Protein AF-A0A8J8B2X1-F1 (afdb_monomer_lite)

Sequence (71 aa):
MNKEQAEVVINIFEWYLAGLSLRQIKNRLESLEIKTATGNNVWHEKVILGMLGNEKYMGAASSRSLILRII

Structure (mmCIF, N/CA/C/O backbone):
data_AF-A0A8J8B2X1-F1
#
_entry.id   AF-A0A8J8B2X1-F1
#
loop_
_atom_site.group_PDB
_atom_site.id
_atom_site.type_symbol
_atom_site.label_atom_id
_atom_site.label_alt_id
_atom_site.label_comp_id
_atom_site.label_asym_id
_atom_site.label_entity_id
_atom_site.label_seq_id
_atom_site.pdbx_PDB_ins_code
_atom_site.Cartn_x
_atom_site.Cartn_y
_atom_site.Cartn_z
_atom_site.occupancy
_atom_site.B_iso_or_equiv
_atom_site.auth_seq_id
_atom_site.auth_comp_id
_atom_site.auth_asym_id
_atom_site.auth_atom_id
_atom_site.pdbx_PDB_model_num
ATOM 1 N N . MET A 1 1 ? -4.340 -12.804 16.972 1.00 46.19 1 MET A N 1
ATOM 2 C CA . MET A 1 1 ? -3.772 -12.228 15.736 1.00 46.19 1 MET A CA 1
ATOM 3 C C . MET A 1 1 ? -4.931 -11.794 14.846 1.00 46.19 1 MET A C 1
ATOM 5 O O . MET A 1 1 ? -5.745 -12.643 14.491 1.00 46.19 1 MET A O 1
ATOM 9 N N . ASN A 1 2 ? -5.079 -10.485 14.605 1.00 51.28 2 ASN A N 1
ATOM 10 C CA . ASN A 1 2 ? -6.213 -9.907 13.873 1.00 51.28 2 ASN A CA 1
ATOM 11 C C . ASN A 1 2 ? -6.080 -10.220 12.383 1.00 51.28 2 ASN A C 1
ATOM 13 O O . ASN A 1 2 ? -5.201 -9.684 11.712 1.00 51.28 2 ASN A O 1
ATOM 17 N N . LYS A 1 3 ? -6.959 -11.089 11.877 1.00 62.00 3 LYS A N 1
ATOM 18 C CA . LYS A 1 3 ? -7.035 -11.484 10.460 1.00 62.00 3 LYS A CA 1
ATOM 19 C C . LYS A 1 3 ? -7.037 -10.276 9.511 1.00 62.00 3 LYS A C 1
ATOM 21 O O . LYS A 1 3 ? -6.413 -10.344 8.459 1.00 62.00 3 LYS A O 1
ATOM 26 N N . GLU A 1 4 ? -7.622 -9.160 9.945 1.00 67.25 4 GLU A N 1
ATOM 27 C CA . GLU A 1 4 ? -7.668 -7.895 9.205 1.00 67.25 4 GLU A CA 1
ATOM 28 C C . GLU A 1 4 ? -6.286 -7.391 8.763 1.00 67.25 4 GLU A C 1
ATOM 30 O O . GLU A 1 4 ? -6.126 -6.965 7.625 1.00 67.25 4 GLU A O 1
ATOM 35 N N . GLN A 1 5 ? -5.251 -7.473 9.607 1.00 68.12 5 GLN A N 1
ATOM 36 C CA . GLN A 1 5 ? -3.931 -6.943 9.234 1.00 68.12 5 GLN A CA 1
ATOM 37 C C . GLN A 1 5 ? -3.224 -7.813 8.186 1.00 68.12 5 GLN A C 1
ATOM 39 O O . GLN A 1 5 ? -2.498 -7.291 7.339 1.00 68.12 5 GLN A O 1
ATOM 44 N N . ALA A 1 6 ? -3.459 -9.127 8.201 1.00 73.69 6 ALA A N 1
ATOM 45 C CA . ALA A 1 6 ? -2.890 -10.038 7.211 1.00 73.69 6 ALA A CA 1
ATOM 46 C C . ALA A 1 6 ? -3.517 -9.825 5.823 1.00 73.69 6 ALA A C 1
ATOM 48 O O . ALA A 1 6 ? -2.805 -9.843 4.819 1.00 73.69 6 ALA A O 1
ATOM 49 N N . GLU A 1 7 ? -4.826 -9.570 5.767 1.00 78.44 7 GLU A N 1
ATOM 50 C CA . GLU A 1 7 ? -5.539 -9.274 4.519 1.00 78.44 7 GLU A CA 1
ATOM 51 C C . GLU A 1 7 ? -5.027 -7.992 3.857 1.00 78.44 7 GLU A C 1
ATOM 53 O O . GLU A 1 7 ? -4.830 -7.960 2.644 1.00 78.44 7 GLU A O 1
ATOM 58 N N . VAL A 1 8 ? -4.716 -6.959 4.645 1.00 81.19 8 VAL A N 1
ATOM 59 C CA . VAL A 1 8 ? -4.138 -5.707 4.130 1.00 81.19 8 VAL A CA 1
ATOM 60 C C . VAL A 1 8 ? -2.794 -5.950 3.443 1.00 81.19 8 VAL A C 1
ATOM 62 O O . VAL A 1 8 ? -2.572 -5.452 2.341 1.00 81.19 8 VAL A O 1
ATOM 65 N N . VAL A 1 9 ? -1.908 -6.741 4.055 1.00 78.31 9 VAL A N 1
ATOM 66 C CA . VAL A 1 9 ? -0.593 -7.050 3.467 1.00 78.31 9 VAL A CA 1
ATOM 67 C C . VAL A 1 9 ? -0.740 -7.852 2.171 1.00 78.31 9 VAL A C 1
ATOM 69 O O . VAL A 1 9 ? -0.031 -7.577 1.203 1.00 78.31 9 VAL A O 1
ATOM 72 N N . ILE A 1 10 ? -1.684 -8.798 2.124 1.00 82.31 10 ILE A N 1
ATOM 73 C CA . ILE A 1 10 ? -1.996 -9.563 0.907 1.00 82.31 10 ILE A CA 1
ATOM 74 C C . ILE A 1 10 ? -2.482 -8.622 -0.202 1.00 82.31 10 ILE A C 1
ATOM 76 O O . ILE A 1 10 ? -1.926 -8.642 -1.298 1.00 82.31 10 ILE A O 1
ATOM 80 N N . ASN A 1 11 ? -3.442 -7.746 0.098 1.00 84.94 11 ASN A N 1
ATOM 81 C CA . ASN A 1 11 ? -3.986 -6.781 -0.858 1.00 84.94 11 ASN A CA 1
ATOM 82 C C . ASN A 1 11 ? -2.900 -5.853 -1.432 1.00 84.94 11 ASN A C 1
ATOM 84 O O . ASN A 1 11 ? -2.867 -5.605 -2.635 1.00 84.94 11 ASN A O 1
ATOM 88 N N . ILE A 1 12 ? -1.977 -5.372 -0.591 1.00 84.81 12 ILE A N 1
ATOM 89 C CA . ILE A 1 12 ? -0.841 -4.536 -1.016 1.00 84.81 12 ILE A CA 1
ATOM 90 C C . ILE A 1 12 ? 0.038 -5.274 -2.030 1.00 84.81 12 ILE A C 1
ATOM 92 O O . ILE A 1 12 ? 0.416 -4.697 -3.051 1.00 84.81 12 ILE A O 1
ATOM 96 N N . PHE A 1 13 ? 0.349 -6.543 -1.759 1.00 82.31 13 PHE A N 1
ATOM 97 C CA . PHE A 1 13 ? 1.138 -7.379 -2.659 1.00 82.31 13 PHE A CA 1
ATOM 98 C C . PHE A 1 13 ? 0.409 -7.641 -3.978 1.00 82.31 13 PHE A C 1
ATOM 100 O O . PHE A 1 13 ? 1.014 -7.498 -5.036 1.00 82.31 13 PHE A O 1
ATOM 107 N N . GLU A 1 14 ? -0.882 -7.975 -3.937 1.00 85.94 14 GLU A N 1
ATOM 108 C CA . GLU A 1 14 ? -1.687 -8.192 -5.144 1.00 85.94 14 GLU A CA 1
ATOM 109 C C . GLU A 1 14 ? -1.729 -6.945 -6.029 1.00 85.94 14 GLU A C 1
ATOM 111 O O . GLU A 1 14 ? -1.549 -7.039 -7.241 1.00 85.94 14 GLU A O 1
ATOM 116 N N . TRP A 1 15 ? -1.903 -5.761 -5.440 1.00 88.25 15 TRP A N 1
ATOM 1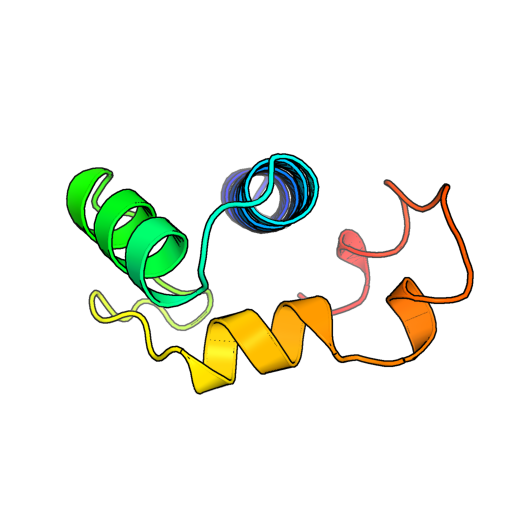17 C CA . TRP A 1 15 ? -1.903 -4.510 -6.197 1.00 88.25 15 TRP A CA 1
ATOM 118 C C . TRP A 1 15 ? -0.527 -4.183 -6.770 1.00 88.25 15 TRP A C 1
ATOM 120 O O . TRP A 1 15 ? -0.430 -3.733 -7.910 1.00 88.25 15 TRP A O 1
ATOM 130 N N . TYR A 1 16 ? 0.541 -4.448 -6.018 1.00 85.81 16 TYR A N 1
ATOM 131 C CA . TYR A 1 16 ? 1.900 -4.280 -6.519 1.00 85.81 16 TYR A CA 1
ATOM 132 C C . TYR A 1 16 ? 2.193 -5.221 -7.698 1.00 85.81 16 TYR A C 1
ATOM 134 O O . TYR A 1 16 ? 2.699 -4.778 -8.727 1.00 85.81 16 TYR A O 1
ATOM 142 N N . LEU A 1 17 ? 1.799 -6.496 -7.595 1.00 83.31 17 LEU A N 1
ATOM 143 C CA . LEU A 1 17 ? 1.923 -7.483 -8.675 1.00 83.31 17 LEU A CA 1
ATOM 144 C C . LEU A 1 17 ? 1.042 -7.149 -9.885 1.00 83.31 17 LEU A C 1
ATOM 146 O O . LEU A 1 17 ? 1.428 -7.429 -11.016 1.00 83.31 17 LEU A O 1
ATOM 150 N N . ALA A 1 18 ? -0.103 -6.501 -9.667 1.00 87.62 18 ALA A N 1
ATOM 151 C CA . ALA A 1 18 ? -0.943 -5.958 -10.732 1.00 87.62 18 ALA A CA 1
ATOM 152 C C . ALA A 1 18 ? -0.327 -4.724 -11.430 1.00 87.62 18 ALA A C 1
ATOM 154 O O . ALA A 1 18 ? -0.930 -4.184 -12.357 1.00 87.62 18 ALA A O 1
ATOM 155 N N . GLY A 1 19 ? 0.858 -4.270 -11.005 1.00 87.44 19 GLY A N 1
ATOM 156 C CA . GLY A 1 19 ? 1.582 -3.151 -11.607 1.00 87.44 19 GLY A CA 1
ATOM 157 C C . GLY A 1 19 ? 1.203 -1.778 -11.050 1.00 87.44 19 GLY A C 1
ATOM 158 O O . GLY A 1 19 ? 1.560 -0.763 -11.650 1.00 87.44 19 GLY A O 1
ATOM 159 N N . LEU A 1 20 ? 0.487 -1.706 -9.919 1.00 89.88 20 LEU A N 1
ATOM 160 C CA . LEU A 1 20 ? 0.195 -0.423 -9.283 1.00 89.88 20 LEU A CA 1
ATOM 161 C C . LEU A 1 20 ? 1.466 0.163 -8.656 1.00 89.88 20 LEU A C 1
ATOM 163 O O . LEU A 1 20 ? 2.243 -0.517 -7.987 1.00 89.88 20 LEU A O 1
ATOM 167 N N . SER A 1 21 ? 1.637 1.474 -8.811 1.00 88.94 21 SER A N 1
ATOM 168 C CA . SER A 1 21 ? 2.687 2.215 -8.113 1.00 88.94 21 SER A CA 1
ATOM 169 C C . SER A 1 21 ? 2.408 2.303 -6.608 1.00 88.94 21 SER A C 1
ATOM 1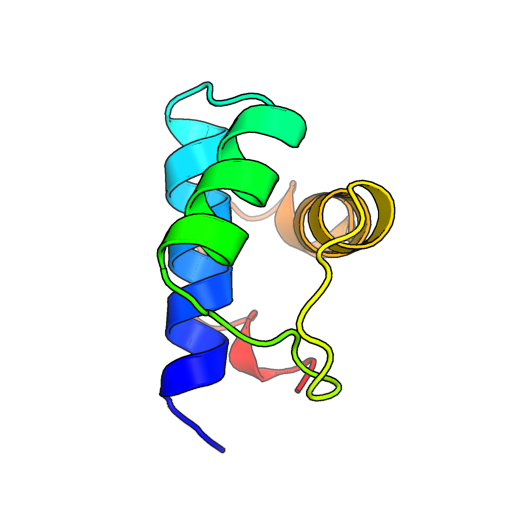71 O O . SER A 1 21 ? 1.256 2.302 -6.167 1.00 88.94 21 SER A O 1
ATOM 173 N N . LEU A 1 22 ? 3.464 2.479 -5.807 1.00 86.19 22 LEU A N 1
ATOM 174 C CA . LEU A 1 22 ? 3.365 2.663 -4.350 1.00 86.19 22 LEU A CA 1
ATOM 175 C C . LEU A 1 22 ? 2.388 3.783 -3.968 1.00 86.19 22 LEU A C 1
ATOM 177 O O . LEU A 1 22 ? 1.628 3.647 -3.013 1.00 86.19 22 LEU A O 1
ATOM 181 N N . ARG A 1 23 ? 2.364 4.865 -4.753 1.00 88.81 23 ARG A N 1
ATOM 182 C CA . ARG A 1 23 ? 1.448 5.992 -4.566 1.00 88.81 23 ARG A CA 1
ATOM 183 C C . ARG A 1 23 ? -0.010 5.612 -4.827 1.00 88.81 23 ARG A C 1
ATOM 185 O O . ARG A 1 23 ? -0.890 6.041 -4.088 1.00 88.81 23 ARG A O 1
ATOM 192 N N . GLN A 1 24 ? -0.283 4.799 -5.849 1.00 90.88 24 GLN A N 1
ATOM 193 C CA . GLN A 1 24 ? -1.636 4.296 -6.109 1.00 90.88 24 GLN A CA 1
ATOM 194 C C . GLN A 1 24 ? -2.097 3.343 -5.003 1.00 90.88 24 GLN A C 1
ATOM 196 O O . GLN A 1 24 ? -3.228 3.459 -4.541 1.00 90.88 24 GLN A O 1
ATOM 201 N N . ILE A 1 25 ? -1.212 2.454 -4.543 1.00 89.75 25 ILE A N 1
ATOM 202 C CA . ILE A 1 25 ? -1.483 1.542 -3.425 1.00 89.75 25 ILE A CA 1
ATOM 203 C C . ILE A 1 25 ? -1.795 2.338 -2.158 1.00 89.75 25 ILE A C 1
ATOM 205 O O . ILE A 1 25 ? -2.820 2.103 -1.528 1.00 89.75 25 ILE A O 1
ATOM 209 N N . LYS A 1 26 ? -0.969 3.339 -1.838 1.00 88.12 26 LYS A N 1
ATOM 210 C CA . LYS A 1 26 ? -1.197 4.272 -0.732 1.00 88.12 26 LYS A CA 1
ATOM 211 C C . LYS A 1 26 ? -2.584 4.913 -0.812 1.00 88.12 26 LYS A C 1
ATOM 213 O O . LYS A 1 26 ? -3.359 4.795 0.131 1.00 88.12 26 LYS A O 1
ATOM 218 N N . ASN A 1 27 ? -2.902 5.559 -1.935 1.00 89.38 27 ASN A N 1
ATOM 219 C CA . ASN A 1 27 ? -4.189 6.230 -2.118 1.00 89.38 27 ASN A CA 1
ATOM 220 C C . ASN A 1 27 ? -5.363 5.256 -1.952 1.00 89.38 27 ASN A C 1
ATOM 222 O O . ASN A 1 27 ? -6.407 5.629 -1.428 1.00 89.38 27 ASN A O 1
ATOM 226 N N . ARG A 1 28 ? -5.193 4.001 -2.382 1.00 90.50 28 ARG A N 1
ATOM 227 C CA . ARG A 1 28 ? -6.212 2.960 -2.240 1.00 90.50 28 ARG A CA 1
ATOM 228 C C . ARG A 1 28 ? -6.404 2.538 -0.787 1.00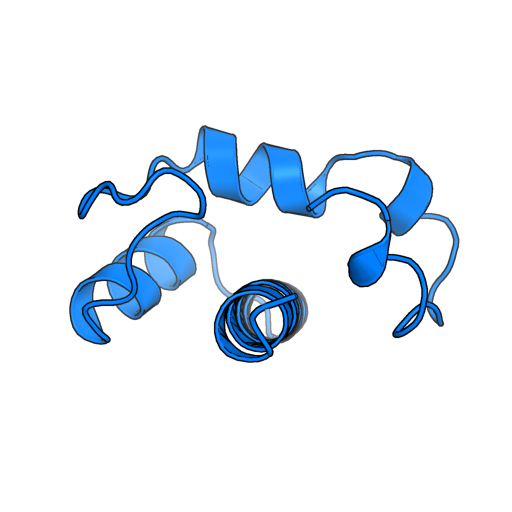 90.50 28 ARG A C 1
ATOM 230 O O . ARG A 1 28 ? -7.540 2.391 -0.363 1.00 90.50 28 ARG A O 1
ATOM 237 N N . LEU A 1 29 ? -5.322 2.391 -0.024 1.00 86.19 29 LEU A N 1
ATOM 238 C CA . LEU A 1 29 ? -5.385 2.091 1.411 1.00 86.19 29 LEU A CA 1
ATOM 239 C C . LEU A 1 29 ? -6.067 3.218 2.191 1.00 86.19 29 LEU A C 1
ATOM 241 O O . LEU A 1 29 ? -6.941 2.948 3.010 1.00 86.19 29 LEU A O 1
ATOM 245 N N . GLU A 1 30 ? -5.710 4.470 1.894 1.00 85.12 30 GLU A N 1
ATOM 246 C CA . GLU A 1 30 ? -6.319 5.650 2.518 1.00 85.12 30 GLU A CA 1
ATOM 247 C C . GLU A 1 30 ? -7.800 5.791 2.129 1.00 85.12 30 GLU A C 1
ATOM 249 O O . GLU A 1 30 ? -8.634 6.064 2.987 1.00 85.12 30 GLU A O 1
ATOM 254 N N . SER A 1 31 ? -8.157 5.514 0.868 1.00 86.94 31 SER A N 1
ATOM 255 C CA . SER A 1 31 ? -9.551 5.515 0.397 1.00 86.94 31 SER A CA 1
ATOM 256 C C . SER A 1 31 ? -10.410 4.402 1.001 1.00 86.94 31 SER A C 1
ATOM 258 O O . SER A 1 31 ? -11.631 4.524 0.998 1.00 86.94 31 SER A O 1
ATOM 260 N N . LEU A 1 32 ? -9.797 3.311 1.461 1.00 84.69 32 LEU A N 1
ATOM 261 C CA . LEU A 1 32 ? -10.472 2.206 2.144 1.00 84.69 32 LEU A CA 1
ATOM 262 C C . LEU A 1 32 ? -10.482 2.393 3.672 1.00 84.69 32 LEU A C 1
ATOM 264 O O . LEU A 1 32 ? -10.884 1.480 4.385 1.00 84.69 32 LEU A O 1
ATOM 268 N N . GLU A 1 33 ? -10.003 3.543 4.168 1.00 81.75 33 GLU A N 1
ATOM 269 C CA . GLU A 1 33 ? -9.860 3.869 5.596 1.00 81.75 33 GLU A CA 1
ATOM 270 C C . GLU A 1 33 ? -9.076 2.809 6.391 1.00 81.75 33 GLU A C 1
ATOM 272 O O . GLU A 1 33 ? -9.237 2.638 7.603 1.00 81.75 33 GLU A O 1
ATOM 277 N N . ILE A 1 34 ? -8.179 2.095 5.706 1.00 81.62 34 ILE A N 1
ATOM 278 C CA . ILE A 1 34 ? -7.366 1.049 6.309 1.00 81.62 34 ILE A CA 1
ATOM 279 C C . ILE A 1 34 ? -6.281 1.719 7.145 1.00 81.62 34 ILE A C 1
ATOM 281 O O . ILE A 1 34 ? -5.424 2.436 6.626 1.00 81.62 34 ILE A O 1
ATOM 285 N N . LYS A 1 35 ? -6.274 1.443 8.448 1.00 77.00 35 LYS A N 1
ATOM 286 C CA . LYS A 1 35 ? -5.221 1.918 9.350 1.00 77.00 35 LYS A CA 1
ATOM 287 C C . LYS A 1 35 ? -3.942 1.109 9.166 1.00 77.00 35 LYS A C 1
ATOM 289 O O . LYS A 1 35 ? -3.974 -0.083 8.861 1.00 77.00 35 LYS A O 1
ATOM 294 N N . THR A 1 36 ? -2.799 1.748 9.390 1.00 71.06 36 THR A N 1
ATOM 295 C CA . THR A 1 36 ? -1.514 1.048 9.440 1.00 71.06 36 THR A CA 1
ATOM 296 C C . THR A 1 36 ? -1.504 0.031 10.582 1.00 71.06 36 THR A C 1
ATOM 298 O O . THR A 1 36 ? -2.296 0.113 11.521 1.00 71.06 36 THR A O 1
ATOM 301 N N . ALA A 1 37 ? -0.545 -0.899 10.561 1.00 64.00 37 ALA A N 1
ATOM 302 C CA . ALA A 1 37 ? -0.357 -1.863 11.650 1.00 64.00 37 ALA A CA 1
ATOM 303 C C . ALA A 1 37 ? -0.186 -1.196 13.035 1.00 64.00 37 ALA A C 1
ATOM 305 O O . ALA A 1 37 ? -0.549 -1.770 14.056 1.00 64.00 37 ALA A O 1
ATOM 306 N N . THR A 1 38 ? 0.315 0.042 13.053 1.00 60.44 38 THR A N 1
ATOM 307 C CA . THR A 1 38 ? 0.478 0.911 14.229 1.00 60.44 38 THR A CA 1
ATOM 308 C C . THR A 1 38 ? -0.748 1.765 14.577 1.00 60.44 38 THR A C 1
ATOM 310 O O . THR A 1 38 ? -0.689 2.537 15.528 1.00 60.44 38 THR A O 1
ATOM 313 N N . GLY A 1 39 ? -1.855 1.649 13.839 1.00 67.69 39 GLY A N 1
ATOM 314 C CA . GLY A 1 39 ? -3.089 2.402 14.082 1.00 67.69 39 GLY A CA 1
ATOM 315 C C . GLY A 1 39 ? -3.105 3.819 13.502 1.00 67.69 39 GLY A C 1
ATOM 316 O O . GLY A 1 39 ? -4.004 4.589 13.834 1.00 67.69 39 GLY A O 1
ATOM 317 N N . ASN A 1 40 ? -2.147 4.171 12.640 1.00 72.62 40 ASN A N 1
ATOM 318 C CA . ASN A 1 40 ? -2.112 5.477 11.986 1.00 72.62 40 ASN A CA 1
ATOM 319 C C . ASN A 1 40 ? -3.000 5.489 10.739 1.00 72.62 40 ASN A C 1
ATOM 321 O O . ASN A 1 40 ? -3.092 4.498 10.017 1.00 72.62 40 ASN A O 1
ATOM 325 N N . ASN A 1 41 ? -3.604 6.640 10.449 1.00 73.81 41 ASN A N 1
ATOM 326 C CA . ASN A 1 41 ? -4.450 6.817 9.265 1.00 73.81 41 ASN A CA 1
ATOM 327 C C . ASN A 1 41 ? -3.647 7.152 7.997 1.00 73.81 41 ASN A C 1
ATOM 329 O O . ASN A 1 41 ? -4.198 7.126 6.903 1.00 73.81 41 ASN A O 1
ATOM 333 N N . VAL A 1 42 ? -2.363 7.496 8.135 1.00 76.94 42 VAL A N 1
ATOM 334 C CA . VAL A 1 42 ? -1.525 7.947 7.019 1.00 76.94 42 VAL A CA 1
ATOM 335 C C . VAL 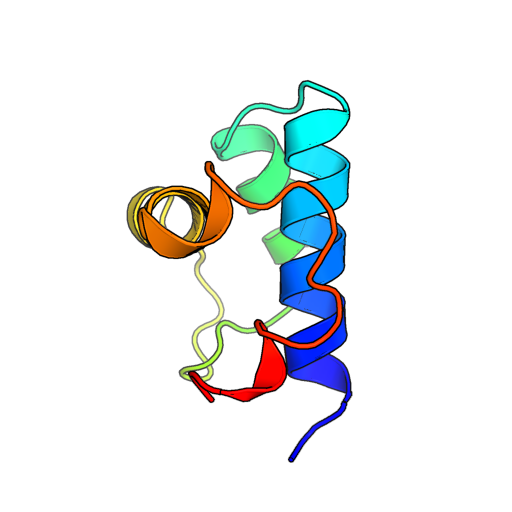A 1 42 ? -0.592 6.831 6.583 1.00 76.94 42 VAL A C 1
ATOM 337 O O . VAL A 1 42 ? 0.191 6.310 7.382 1.00 76.94 42 VAL A O 1
ATOM 340 N N . TRP A 1 43 ? -0.625 6.514 5.290 1.00 83.00 43 TRP A N 1
ATOM 341 C CA . TRP A 1 43 ? 0.293 5.552 4.697 1.00 83.00 43 TRP A CA 1
ATOM 342 C C . TRP A 1 43 ? 1.510 6.263 4.104 1.00 83.00 43 TRP A C 1
ATOM 344 O O . TRP A 1 43 ? 1.410 7.152 3.256 1.00 83.00 43 TRP A O 1
ATOM 354 N N . HIS A 1 44 ? 2.702 5.854 4.535 1.00 82.00 44 HIS A N 1
ATOM 355 C CA . HIS A 1 44 ? 3.951 6.315 3.937 1.00 82.00 44 HIS A CA 1
ATOM 356 C C . HIS A 1 44 ? 4.445 5.298 2.910 1.00 82.00 44 HIS A C 1
ATOM 358 O O . HIS A 1 44 ? 4.488 4.101 3.188 1.00 82.00 44 HIS A O 1
ATOM 364 N N . GLU A 1 45 ? 4.903 5.767 1.749 1.00 83.19 45 GLU A N 1
ATOM 365 C CA . GLU A 1 45 ? 5.452 4.897 0.696 1.00 83.19 45 GLU A CA 1
ATOM 366 C C . GLU A 1 45 ? 6.612 4.035 1.209 1.00 83.19 45 GLU A C 1
ATOM 368 O O . GLU A 1 45 ? 6.715 2.873 0.838 1.00 83.19 45 GLU A O 1
ATOM 373 N N . LYS A 1 46 ? 7.426 4.555 2.141 1.00 79.69 46 LYS A N 1
ATOM 374 C CA . LYS A 1 46 ? 8.492 3.793 2.815 1.00 79.69 46 LYS A CA 1
ATOM 375 C C . LYS A 1 46 ? 7.971 2.595 3.613 1.00 79.69 46 LYS A C 1
ATOM 377 O O . LYS A 1 46 ? 8.672 1.597 3.708 1.00 79.69 46 LYS A O 1
ATOM 382 N N . VAL A 1 47 ? 6.770 2.684 4.186 1.00 80.19 47 VAL A N 1
ATOM 383 C CA . VAL A 1 47 ? 6.146 1.577 4.930 1.00 80.19 47 VAL A CA 1
ATOM 384 C C . VAL A 1 47 ? 5.714 0.487 3.957 1.00 80.19 47 VAL A C 1
ATOM 386 O O . VAL A 1 47 ? 6.045 -0.674 4.163 1.00 80.19 47 VAL A O 1
ATOM 389 N N . ILE A 1 48 ? 5.058 0.870 2.858 1.00 82.62 48 ILE A N 1
ATOM 390 C CA . ILE A 1 48 ? 4.654 -0.052 1.786 1.00 82.62 48 ILE A CA 1
ATOM 391 C C . ILE A 1 48 ? 5.896 -0.704 1.162 1.00 82.62 48 ILE A C 1
ATOM 393 O O . ILE A 1 48 ? 5.957 -1.920 1.011 1.00 82.62 48 ILE A O 1
ATOM 397 N N . LEU A 1 49 ? 6.931 0.087 0.874 1.00 79.62 49 LEU A N 1
ATOM 398 C CA . LEU A 1 49 ? 8.201 -0.406 0.352 1.00 79.62 49 LEU A CA 1
ATOM 399 C C . LEU A 1 49 ? 8.913 -1.323 1.351 1.00 79.62 49 LEU A C 1
ATOM 401 O O . LEU A 1 49 ? 9.474 -2.324 0.938 1.00 79.62 49 LEU A O 1
ATOM 405 N N . GLY A 1 50 ? 8.874 -1.029 2.652 1.00 75.94 50 GLY A N 1
ATOM 406 C CA . GLY A 1 50 ? 9.421 -1.909 3.688 1.00 75.94 50 GLY A CA 1
ATOM 407 C C . GLY A 1 50 ? 8.665 -3.236 3.801 1.00 75.94 50 GLY A C 1
ATOM 408 O O . GLY A 1 50 ? 9.282 -4.268 4.054 1.00 75.94 50 GLY A O 1
ATOM 409 N N . MET A 1 51 ? 7.350 -3.233 3.559 1.00 76.12 51 MET A N 1
ATOM 410 C CA . MET A 1 51 ? 6.538 -4.454 3.481 1.00 76.12 51 MET A CA 1
ATOM 411 C C . MET A 1 51 ? 6.892 -5.296 2.246 1.00 76.12 51 MET A C 1
ATOM 413 O O . MET A 1 51 ? 7.000 -6.514 2.357 1.00 76.12 51 MET A O 1
ATOM 417 N N . LEU A 1 52 ? 7.113 -4.655 1.093 1.00 74.56 52 LEU A N 1
ATOM 418 C CA . LEU A 1 52 ? 7.477 -5.318 -0.167 1.00 74.56 52 LEU A CA 1
ATOM 419 C C . LEU A 1 52 ? 8.954 -5.759 -0.218 1.00 74.56 52 LEU A C 1
ATOM 421 O O . LEU A 1 52 ? 9.277 -6.811 -0.760 1.00 74.56 52 LEU A O 1
ATOM 425 N N . GLY A 1 53 ? 9.852 -4.937 0.326 1.00 61.41 53 GLY A N 1
ATOM 426 C CA . GLY A 1 53 ? 11.307 -5.011 0.172 1.00 61.41 53 GLY A CA 1
ATOM 427 C C . GLY A 1 53 ? 12.038 -5.775 1.269 1.00 61.41 53 GLY A C 1
ATOM 428 O O . GLY A 1 53 ? 13.262 -5.861 1.240 1.00 61.41 53 GLY A O 1
ATOM 429 N N . ASN A 1 54 ? 11.328 -6.342 2.242 1.00 59.34 54 ASN A N 1
ATOM 430 C CA . ASN A 1 54 ? 11.946 -7.256 3.192 1.00 59.34 54 ASN A CA 1
ATOM 431 C C . ASN A 1 54 ? 12.348 -8.533 2.415 1.00 59.34 54 ASN A C 1
ATOM 433 O O . ASN A 1 54 ? 11.495 -9.346 2.064 1.00 59.34 54 ASN A O 1
ATOM 437 N N . GLU A 1 55 ? 13.639 -8.666 2.079 1.00 46.44 55 GLU A N 1
ATOM 438 C CA . GLU A 1 55 ? 14.256 -9.640 1.146 1.00 46.44 55 GLU A CA 1
ATOM 439 C C . GLU A 1 55 ? 13.859 -11.113 1.343 1.00 46.44 55 GLU A C 1
ATOM 441 O O . GLU A 1 55 ? 14.047 -11.933 0.447 1.00 46.44 55 GLU A O 1
ATOM 446 N N . LYS A 1 56 ? 13.234 -11.473 2.468 1.00 49.84 56 LYS A N 1
ATOM 447 C CA . LYS A 1 56 ? 12.600 -12.788 2.637 1.00 49.84 56 LYS A CA 1
ATOM 448 C C . LYS A 1 56 ? 11.397 -13.032 1.710 1.00 49.84 56 LYS A C 1
ATOM 450 O O . LYS A 1 56 ? 11.005 -14.188 1.568 1.00 49.84 56 LYS A O 1
ATOM 455 N N . TYR A 1 57 ? 10.818 -11.999 1.088 1.00 50.38 57 TYR A N 1
ATOM 456 C CA . TYR A 1 57 ? 9.615 -12.108 0.247 1.00 50.38 57 TYR A CA 1
ATOM 457 C C . TYR A 1 57 ? 9.894 -12.174 -1.261 1.00 50.38 57 TYR A C 1
ATOM 459 O O . TYR A 1 57 ? 9.146 -12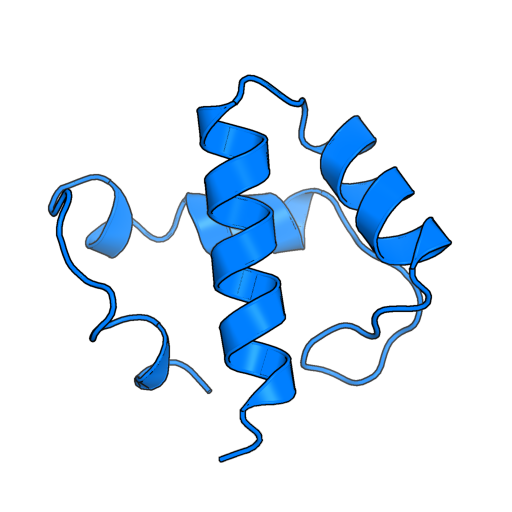.829 -1.983 1.00 50.38 57 TYR A O 1
ATOM 467 N N . MET A 1 58 ? 10.982 -11.565 -1.746 1.00 45.91 58 MET A N 1
ATOM 468 C CA . MET A 1 58 ? 11.315 -11.547 -3.182 1.00 45.91 58 MET A CA 1
ATOM 469 C C . MET A 1 58 ? 11.915 -12.867 -3.700 1.00 45.91 58 MET A C 1
ATOM 471 O O . MET A 1 58 ? 11.907 -13.101 -4.904 1.00 45.91 58 MET A O 1
ATOM 475 N N . GLY A 1 59 ? 12.397 -13.746 -2.813 1.00 41.75 59 GLY A N 1
ATOM 476 C CA . GLY A 1 59 ? 12.985 -15.045 -3.178 1.00 41.75 59 GLY A CA 1
ATOM 477 C C . GLY A 1 59 ? 12.055 -16.260 -3.064 1.00 41.75 59 GLY A C 1
ATOM 478 O O . GLY A 1 59 ? 12.465 -17.365 -3.403 1.00 41.75 59 GLY A O 1
ATOM 479 N N . ALA A 1 60 ? 10.819 -16.104 -2.580 1.00 42.97 60 ALA A N 1
ATOM 480 C CA . ALA A 1 60 ? 9.916 -17.231 -2.343 1.00 42.97 60 ALA A CA 1
ATOM 481 C C . ALA A 1 60 ? 8.486 -16.888 -2.774 1.00 42.97 60 ALA A C 1
ATOM 483 O O . ALA A 1 60 ? 7.648 -16.495 -1.961 1.00 42.97 60 ALA A O 1
ATOM 484 N N . ALA A 1 61 ? 8.208 -17.094 -4.062 1.00 44.34 61 ALA A N 1
ATOM 485 C CA . ALA A 1 61 ? 6.930 -16.897 -4.752 1.00 44.34 61 ALA A CA 1
ATOM 486 C C . ALA A 1 61 ? 5.747 -17.760 -4.235 1.00 44.34 61 ALA A C 1
ATOM 488 O O . ALA A 1 61 ? 4.871 -18.142 -5.007 1.00 44.34 61 ALA A O 1
ATOM 489 N N . SER A 1 62 ? 5.690 -18.133 -2.951 1.00 42.28 62 SER A N 1
ATOM 490 C CA . SER A 1 62 ? 4.651 -19.050 -2.440 1.00 42.28 62 SER A CA 1
ATOM 491 C C . SER A 1 62 ? 4.172 -18.820 -1.003 1.00 42.28 62 SER A C 1
ATOM 493 O O . SER A 1 62 ? 3.269 -19.518 -0.547 1.00 42.28 62 SER A O 1
ATOM 495 N N . SER A 1 63 ? 4.702 -17.863 -0.244 1.00 40.53 63 SER A N 1
ATOM 496 C CA . SER A 1 63 ? 4.467 -17.875 1.208 1.00 40.53 63 SER A CA 1
ATOM 497 C C . SER A 1 63 ? 3.306 -16.999 1.690 1.00 40.53 63 SER A C 1
ATOM 499 O O . SER A 1 63 ? 3.510 -16.031 2.419 1.00 40.53 63 SER A O 1
ATOM 501 N N . ARG A 1 64 ? 2.069 -17.465 1.449 1.00 45.97 64 ARG A N 1
ATOM 502 C CA . ARG A 1 64 ? 0.869 -17.122 2.259 1.00 45.97 64 ARG A CA 1
ATOM 503 C C . ARG A 1 64 ? 1.105 -17.329 3.773 1.00 45.97 64 ARG A C 1
ATOM 505 O O . ARG A 1 64 ? 0.393 -16.768 4.595 1.00 45.97 64 ARG A O 1
ATOM 512 N N . SER A 1 65 ? 2.118 -18.125 4.137 1.00 41.78 65 SER A N 1
ATOM 513 C CA . SER A 1 65 ? 2.473 -18.506 5.510 1.00 41.78 65 SER A CA 1
ATOM 514 C C . SER A 1 65 ? 3.472 -17.579 6.225 1.00 41.78 65 SER A C 1
ATOM 516 O O . SER A 1 65 ? 3.587 -17.685 7.445 1.00 41.78 65 SER A O 1
ATOM 518 N N . LEU A 1 66 ? 4.222 -16.708 5.532 1.00 46.03 66 LEU A N 1
ATOM 519 C CA . LEU A 1 66 ? 5.281 -15.899 6.175 1.00 46.03 66 LEU A CA 1
ATOM 520 C C . LEU A 1 66 ? 4.810 -14.515 6.640 1.00 46.03 66 LEU A C 1
ATOM 522 O O . LEU A 1 66 ? 5.398 -13.965 7.569 1.00 46.03 66 LEU A O 1
ATOM 526 N N . ILE A 1 67 ? 3.712 -14.003 6.072 1.00 50.50 67 ILE A N 1
ATOM 527 C CA . ILE A 1 67 ? 3.103 -12.715 6.453 1.00 50.50 67 ILE A CA 1
ATOM 528 C C . ILE A 1 67 ? 2.721 -12.697 7.948 1.00 50.50 67 ILE A C 1
ATOM 530 O O . ILE A 1 67 ? 2.807 -11.665 8.604 1.00 50.50 67 ILE A O 1
ATOM 534 N N . LEU A 1 68 ? 2.382 -13.860 8.515 1.00 43.56 68 LEU A N 1
ATOM 535 C CA . LEU A 1 68 ? 1.938 -14.025 9.904 1.00 43.56 68 LEU A CA 1
ATOM 536 C C . LEU A 1 68 ? 3.066 -14.037 10.951 1.00 43.56 68 LEU A C 1
ATOM 538 O O . LEU A 1 68 ? 2.779 -14.170 12.133 1.00 43.56 68 LEU A O 1
ATOM 542 N N . ARG A 1 69 ? 4.344 -13.960 10.554 1.00 38.88 69 ARG A N 1
ATOM 543 C CA . ARG A 1 69 ? 5.479 -14.053 11.496 1.00 38.88 69 ARG A CA 1
ATOM 544 C C . ARG A 1 69 ? 6.063 -12.706 11.925 1.00 38.88 69 ARG A C 1
ATOM 546 O O . ARG A 1 69 ? 6.983 -12.699 12.736 1.00 38.88 69 ARG A O 1
ATOM 553 N N . ILE A 1 70 ? 5.576 -11.597 11.368 1.00 39.44 70 ILE A N 1
ATOM 554 C CA . ILE A 1 70 ? 6.116 -10.247 11.614 1.00 39.44 70 ILE A CA 1
ATOM 555 C C . ILE A 1 70 ? 5.122 -9.353 12.389 1.00 39.44 70 ILE A C 1
ATOM 557 O O . ILE A 1 70 ? 5.455 -8.213 12.702 1.00 39.44 70 ILE A O 1
ATOM 561 N N . ILE A 1 71 ? 3.938 -9.861 12.758 1.00 45.50 71 ILE A N 1
ATOM 562 C CA . ILE A 1 71 ? 2.893 -9.105 13.473 1.00 45.50 71 ILE A CA 1
ATOM 563 C C . ILE A 1 71 ? 2.543 -9.760 14.806 1.00 45.50 71 ILE A C 1
ATOM 565 O O . ILE A 1 71 ? 2.375 -11.001 14.809 1.00 45.50 71 ILE A O 1
#

pLDDT: mean 70.5, std 17.18, range [38.88, 90.88]

Secondary structure (DSSP, 8-state):
--HHHHHHHHHHHHHHHTT--HHHHHHHHHHTTPPPTTS-SPPPHHHHHHHHH-TTTTT-TT-TTTGGG--

Radius of gyration: 11.62 Å; chains: 1; bounding box: 25×27×27 Å

InterPro domains:
  IPR011109 DNA-binding recombinase domain [PF07508] (4-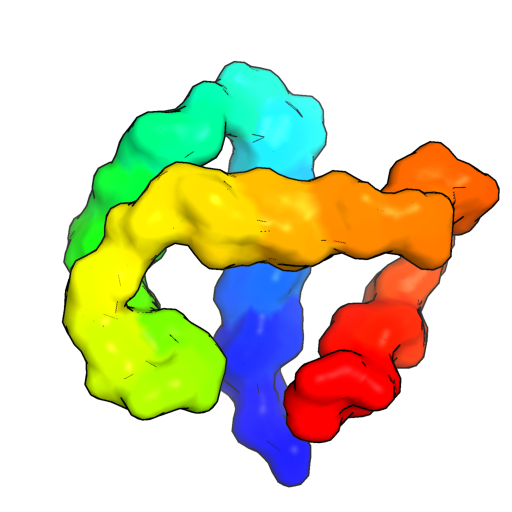60)
  IPR038109 DNA-binding recombinase domain superfamily [G3DSA:3.90.1750.20] (1-69)

Foldseek 3Di:
DDPLQLVLLVVLVVCVVVVDDLVRNQVVCLVVQPADPVRHSHDDSVVSCCSVVPVVNVVDPDPSPCSVVPD

Organism: NCBI:txid2818044